Protein AF-A0A2H5VIB3-F1 (afdb_monomer_lite)

Sequence (65 aa):
MMIEPTETVSKEELDHFADALIKVAEEMRENPQILKEAPHAVPVYGASVRRLDEVRAAKEPILRG

Radius of gyration: 16.57 Å; chains: 1; bounding box: 45×24×40 Å

Foldseek 3Di:
DDDDDDPPDDPVNVVVVVVVVVVVVVCCVPPVVPVVFPPPADDDPNDGDTDDDPVCCVVPPDDDD

Structure (mmCIF, N/CA/C/O backbone):
data_AF-A0A2H5VIB3-F1
#
_entry.id   AF-A0A2H5VIB3-F1
#
loop_
_atom_site.group_PDB
_atom_site.id
_atom_site.type_symbol
_atom_site.label_atom_id
_atom_site.label_alt_id
_atom_site.label_comp_id
_atom_site.label_asym_id
_atom_site.label_entity_id
_atom_site.label_seq_id
_atom_site.pdbx_PDB_ins_code
_atom_site.Cartn_x
_atom_site.Cartn_y
_atom_site.Cartn_z
_atom_site.occupancy
_atom_site.B_iso_or_equiv
_atom_site.auth_seq_id
_atom_site.auth_comp_id
_atom_site.auth_asym_id
_atom_site.auth_atom_id
_atom_site.pdbx_PDB_model_num
ATOM 1 N N . MET A 1 1 ? -1.832 -12.971 -0.116 1.00 75.88 1 MET A N 1
ATOM 2 C CA . MET A 1 1 ? -0.959 -11.798 0.092 1.00 75.88 1 MET A CA 1
ATOM 3 C C . MET A 1 1 ? -0.308 -11.960 1.453 1.00 75.88 1 MET A C 1
ATOM 5 O O . MET A 1 1 ? -1.016 -12.348 2.372 1.00 75.88 1 MET A O 1
ATOM 9 N N . MET A 1 2 ? 1.003 -11.757 1.558 1.00 89.62 2 MET A N 1
ATOM 10 C CA . MET A 1 2 ? 1.728 -11.797 2.833 1.00 89.62 2 MET A CA 1
ATOM 11 C C . MET A 1 2 ? 1.941 -10.354 3.298 1.00 89.62 2 MET A C 1
ATOM 13 O O . MET A 1 2 ? 2.389 -9.536 2.498 1.00 89.62 2 MET A O 1
ATOM 17 N N . ILE A 1 3 ? 1.561 -10.043 4.538 1.00 91.12 3 ILE A N 1
ATOM 18 C CA . ILE A 1 3 ? 1.745 -8.728 5.167 1.00 91.12 3 ILE A CA 1
ATOM 19 C C . ILE A 1 3 ? 2.483 -8.971 6.484 1.00 91.12 3 ILE A C 1
ATOM 21 O O . ILE A 1 3 ? 1.988 -9.724 7.320 1.00 91.12 3 ILE A O 1
ATOM 25 N N . GLU A 1 4 ? 3.642 -8.343 6.657 1.00 93.44 4 GLU A N 1
ATOM 26 C CA . GLU A 1 4 ? 4.462 -8.425 7.870 1.00 93.44 4 GLU A CA 1
ATOM 27 C C . GLU A 1 4 ? 4.828 -6.998 8.306 1.00 93.44 4 GLU A C 1
ATOM 29 O O . GLU A 1 4 ? 5.793 -6.427 7.795 1.00 93.44 4 GLU A O 1
ATOM 34 N N . PRO A 1 5 ? 4.023 -6.363 9.174 1.00 87.50 5 PRO A N 1
ATOM 35 C CA . PRO A 1 5 ? 4.400 -5.084 9.750 1.00 87.50 5 PRO A CA 1
ATOM 36 C C . PRO A 1 5 ? 5.476 -5.304 10.818 1.00 87.50 5 PRO A C 1
ATOM 38 O O . PRO A 1 5 ? 5.371 -6.225 11.629 1.00 87.50 5 PRO A O 1
ATOM 41 N N . THR A 1 6 ? 6.500 -4.454 10.832 1.00 91.88 6 THR A N 1
ATOM 42 C CA . THR A 1 6 ? 7.484 -4.437 11.919 1.00 91.88 6 THR A CA 1
ATOM 43 C C . THR A 1 6 ? 6.881 -3.797 13.167 1.00 91.88 6 THR A C 1
ATOM 45 O O . THR A 1 6 ? 5.887 -3.070 13.111 1.00 91.88 6 THR A O 1
ATOM 48 N N . GLU A 1 7 ? 7.514 -4.022 14.311 1.00 91.31 7 GLU A N 1
ATOM 49 C CA . GLU A 1 7 ? 7.109 -3.492 15.614 1.00 91.31 7 GLU A CA 1
ATOM 50 C C . GLU A 1 7 ? 7.102 -1.956 15.690 1.00 91.31 7 GLU A C 1
ATOM 52 O O . GLU A 1 7 ? 6.521 -1.382 16.607 1.00 91.31 7 GLU A O 1
ATOM 57 N N . THR A 1 8 ? 7.755 -1.288 14.737 1.00 94.94 8 THR A N 1
ATOM 58 C CA . THR A 1 8 ? 7.863 0.173 14.664 1.00 94.94 8 THR A CA 1
ATOM 59 C C . THR A 1 8 ? 6.675 0.846 13.983 1.00 94.94 8 THR A C 1
ATOM 61 O O . THR A 1 8 ? 6.583 2.069 14.032 1.00 94.94 8 THR A O 1
ATOM 64 N N . VAL A 1 9 ? 5.805 0.087 13.312 1.00 94.19 9 VAL A N 1
ATOM 65 C CA . VAL A 1 9 ? 4.645 0.639 12.601 1.00 94.19 9 VAL A CA 1
ATOM 66 C C . VAL A 1 9 ? 3.542 0.965 13.606 1.00 94.19 9 VAL A C 1
ATOM 68 O O . VAL A 1 9 ? 3.145 0.121 14.411 1.00 94.19 9 VAL A O 1
ATOM 71 N N . SER A 1 10 ? 3.042 2.198 13.563 1.00 96.50 10 SER A N 1
ATOM 72 C CA . SER A 1 10 ? 1.959 2.652 14.439 1.00 96.50 10 SER A CA 1
ATOM 73 C C . SER A 1 10 ? 0.609 2.033 14.061 1.00 96.50 10 SER A C 1
ATOM 75 O O . SER A 1 10 ? 0.403 1.554 12.943 1.00 96.50 10 SER A O 1
ATOM 77 N N . LYS A 1 11 ? -0.356 2.068 14.988 1.00 94.88 11 LYS A N 1
ATOM 78 C CA . LYS A 1 11 ? -1.721 1.608 14.700 1.00 94.88 11 LYS A CA 1
ATOM 79 C C . LYS A 1 11 ? -2.343 2.436 13.573 1.00 94.88 11 LYS A C 1
ATOM 81 O O . LYS A 1 11 ? -2.998 1.878 12.701 1.00 94.88 11 LYS A O 1
ATOM 86 N N . GLU A 1 12 ? -2.112 3.742 13.581 1.00 96.88 12 GLU A N 1
ATOM 87 C CA . GLU A 1 12 ? -2.632 4.680 12.591 1.00 96.88 12 GLU A CA 1
ATOM 88 C C . GLU A 1 12 ? -2.123 4.351 11.180 1.00 96.88 12 GLU A C 1
ATOM 90 O O . GLU A 1 12 ? -2.888 4.379 10.219 1.00 96.88 12 GLU A O 1
ATOM 95 N N . GLU A 1 13 ? -0.850 3.971 11.043 1.00 95.88 13 GLU A N 1
ATOM 96 C CA . GLU A 1 13 ? -0.292 3.519 9.763 1.00 95.88 13 GLU A CA 1
ATOM 97 C C . GLU A 1 13 ? -0.918 2.200 9.286 1.00 95.88 13 GLU A C 1
ATOM 99 O O . GLU A 1 13 ? -1.189 2.047 8.092 1.00 95.88 13 GLU A O 1
ATOM 104 N N . LEU A 1 14 ? -1.190 1.263 10.201 1.00 95.62 14 LEU A N 1
ATOM 105 C CA . LEU A 1 14 ? -1.879 0.010 9.876 1.00 95.62 14 LEU A CA 1
ATOM 106 C C . LEU A 1 14 ? -3.336 0.241 9.465 1.00 95.62 14 LEU A C 1
ATOM 108 O O . LEU A 1 14 ? -3.794 -0.378 8.503 1.00 95.62 14 LEU A O 1
ATOM 112 N N . ASP A 1 15 ? -4.045 1.133 10.158 1.00 97.12 15 ASP A N 1
ATOM 113 C CA . ASP A 1 15 ? -5.420 1.509 9.820 1.00 97.12 15 ASP A CA 1
ATOM 114 C C . ASP A 1 15 ? -5.459 2.143 8.421 1.00 97.12 15 ASP A C 1
ATOM 116 O O . ASP A 1 15 ? -6.232 1.712 7.568 1.00 97.12 15 ASP A O 1
ATOM 120 N N . HIS A 1 16 ? -4.548 3.078 8.127 1.00 96.94 16 HIS A N 1
ATOM 121 C CA . HIS A 1 16 ? -4.444 3.681 6.795 1.00 96.94 16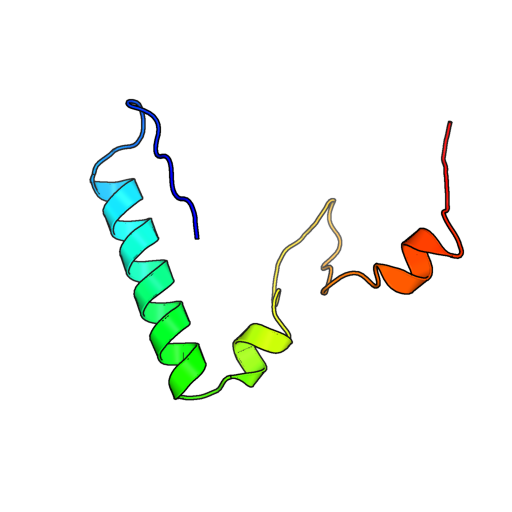 HIS A CA 1
ATOM 122 C C . HIS A 1 16 ? -4.142 2.652 5.699 1.00 96.94 16 HIS A C 1
ATOM 124 O O . HIS A 1 16 ? -4.690 2.735 4.595 1.00 96.94 16 HIS A O 1
ATOM 130 N N . PHE A 1 17 ? -3.281 1.671 5.977 1.00 95.25 17 PHE A N 1
ATOM 131 C CA . PHE A 1 17 ? -3.019 0.582 5.040 1.00 95.25 17 PHE A CA 1
ATOM 132 C C . PHE A 1 17 ? -4.266 -0.285 4.810 1.00 95.25 17 PHE A C 1
ATOM 134 O O . PHE A 1 17 ? -4.572 -0.630 3.666 1.00 95.25 17 PHE A O 1
ATOM 141 N N . ALA A 1 18 ? -5.016 -0.604 5.868 1.00 96.38 18 ALA A N 1
ATOM 142 C CA . ALA A 1 18 ? -6.264 -1.357 5.767 1.00 96.38 18 ALA A CA 1
ATOM 143 C C . ALA A 1 18 ? -7.330 -0.598 4.960 1.00 96.38 18 ALA A C 1
ATOM 145 O O . ALA A 1 18 ? -7.933 -1.181 4.055 1.00 96.38 18 ALA A O 1
ATOM 146 N N . ASP A 1 19 ? -7.501 0.699 5.213 1.00 97.81 19 ASP A N 1
ATOM 147 C CA . ASP A 1 19 ? -8.431 1.560 4.475 1.00 97.81 19 ASP A CA 1
ATOM 148 C C . ASP A 1 19 ? -8.082 1.612 2.983 1.00 97.81 19 ASP A C 1
ATOM 150 O O . ASP A 1 19 ? -8.959 1.500 2.120 1.00 97.81 19 ASP A O 1
ATOM 154 N N . ALA A 1 20 ? -6.790 1.697 2.653 1.00 95.62 20 ALA A N 1
ATOM 155 C CA . ALA A 1 20 ? -6.332 1.632 1.270 1.00 95.62 20 ALA A CA 1
ATOM 156 C C . ALA A 1 20 ? -6.691 0.289 0.605 1.00 95.62 20 ALA A C 1
ATOM 158 O O . ALA A 1 20 ? -7.134 0.276 -0.545 1.00 95.62 20 ALA A O 1
ATOM 159 N N . LEU A 1 21 ? -6.551 -0.839 1.311 1.00 96.06 21 LEU A N 1
ATOM 160 C CA . LEU A 1 21 ? -6.934 -2.158 0.789 1.00 96.06 21 LEU A CA 1
ATOM 161 C C . LEU A 1 21 ? -8.448 -2.304 0.597 1.00 96.06 21 LEU A C 1
ATOM 163 O O . LEU A 1 21 ? -8.876 -2.907 -0.391 1.00 96.06 21 LEU A O 1
ATOM 167 N N . ILE A 1 22 ? -9.256 -1.753 1.507 1.00 97.44 22 ILE A N 1
ATOM 168 C CA . ILE A 1 22 ? -10.720 -1.728 1.376 1.00 97.44 22 ILE A CA 1
ATOM 169 C C . ILE A 1 22 ? -11.106 -0.953 0.119 1.00 97.44 22 ILE A C 1
ATOM 171 O O . ILE A 1 22 ? -11.838 -1.481 -0.720 1.00 97.44 22 ILE A O 1
ATOM 175 N N . LYS A 1 23 ? -10.524 0.233 -0.070 1.00 95.81 23 LYS A N 1
ATOM 176 C CA . LYS A 1 23 ? -10.753 1.053 -1.259 1.00 95.81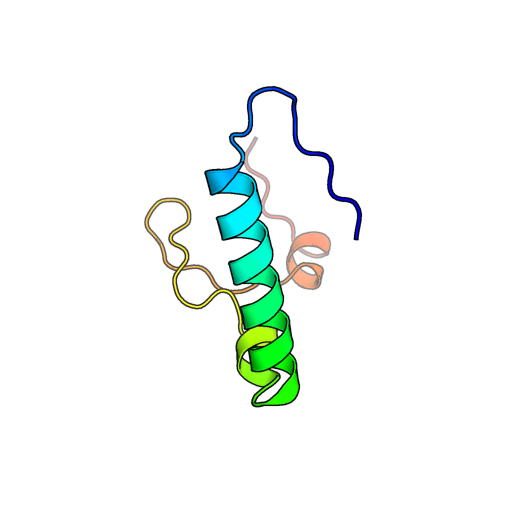 23 LYS A CA 1
ATOM 177 C C . LYS A 1 23 ? -10.357 0.330 -2.547 1.00 95.81 23 LYS A C 1
ATOM 179 O O . LYS A 1 23 ? -11.123 0.323 -3.504 1.00 95.81 23 LYS A O 1
ATOM 184 N N . VAL A 1 24 ? -9.208 -0.350 -2.569 1.00 94.00 24 VAL A N 1
ATOM 185 C CA . VAL A 1 24 ? -8.802 -1.182 -3.718 1.00 94.00 24 VAL A CA 1
ATOM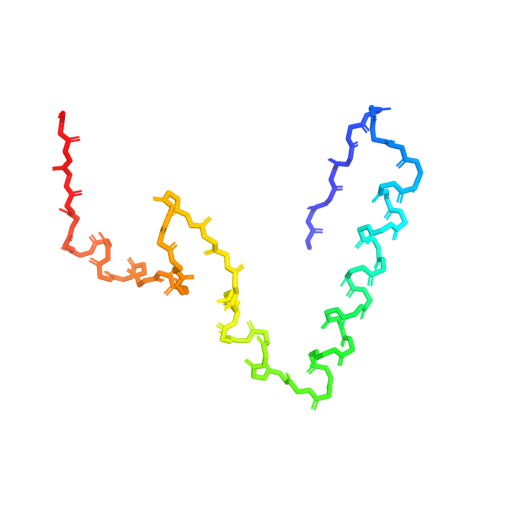 186 C C . VAL A 1 24 ? -9.830 -2.286 -3.989 1.00 94.00 24 VAL A C 1
ATOM 188 O O . VAL A 1 24 ? -10.155 -2.562 -5.144 1.00 94.00 24 VAL A O 1
ATOM 191 N N . ALA A 1 25 ? -10.371 -2.925 -2.950 1.00 95.38 25 ALA A N 1
ATOM 192 C CA . ALA A 1 25 ? -11.395 -3.953 -3.115 1.00 95.38 25 ALA A CA 1
ATOM 193 C C . ALA A 1 25 ? -12.723 -3.389 -3.652 1.00 95.38 25 ALA A C 1
ATOM 195 O O . ALA A 1 25 ? -13.401 -4.068 -4.422 1.00 95.38 25 ALA A O 1
ATOM 196 N N . GLU A 1 26 ? -13.100 -2.173 -3.265 1.00 96.81 26 GLU A N 1
ATOM 197 C CA . GLU A 1 26 ? -14.262 -1.455 -3.803 1.00 96.81 26 GLU A CA 1
ATOM 198 C C . GLU A 1 26 ? -14.047 -1.072 -5.270 1.00 96.81 26 GLU A C 1
ATOM 200 O O . GLU A 1 26 ? -14.847 -1.458 -6.122 1.00 96.81 26 GLU A O 1
ATOM 205 N N . GLU A 1 27 ? -12.913 -0.446 -5.594 1.00 95.00 27 GLU A N 1
ATOM 206 C CA . GLU A 1 27 ? -12.536 -0.081 -6.966 1.00 95.00 27 GLU A CA 1
ATOM 207 C C . GLU A 1 27 ? -12.500 -1.304 -7.891 1.00 95.00 27 GLU A C 1
ATOM 209 O O . GLU A 1 27 ? -12.968 -1.236 -9.026 1.00 95.00 27 GLU A O 1
ATOM 214 N N . MET A 1 28 ? -12.018 -2.456 -7.407 1.00 94.06 28 MET A N 1
ATOM 215 C CA . MET A 1 28 ? -12.066 -3.717 -8.155 1.00 94.06 28 MET A CA 1
ATOM 216 C C . MET A 1 28 ? -13.504 -4.122 -8.504 1.00 94.06 28 MET A C 1
ATOM 218 O O . MET A 1 28 ? -13.741 -4.630 -9.598 1.00 94.06 28 MET A O 1
ATOM 222 N N . ARG A 1 29 ? -14.455 -3.960 -7.576 1.00 95.00 29 ARG A N 1
ATOM 223 C CA . ARG A 1 29 ? -15.855 -4.364 -7.786 1.00 95.00 29 ARG A CA 1
ATOM 224 C C . ARG A 1 29 ? -16.583 -3.402 -8.716 1.00 95.00 29 ARG A C 1
ATOM 226 O O . ARG A 1 29 ? -17.366 -3.856 -9.545 1.00 95.00 29 ARG A O 1
ATOM 233 N N . GLU A 1 30 ? -16.329 -2.107 -8.578 1.00 97.19 30 GLU A N 1
ATOM 234 C CA . GLU A 1 30 ? -17.028 -1.063 -9.330 1.00 97.19 30 GLU A CA 1
ATOM 235 C C . GLU A 1 30 ? -16.422 -0.834 -10.718 1.00 97.19 30 GLU A C 1
ATOM 237 O O . GLU A 1 30 ? -17.147 -0.764 -11.711 1.00 97.19 30 GLU A O 1
ATOM 242 N N . ASN A 1 31 ? -15.094 -0.735 -10.808 1.00 94.75 31 ASN A N 1
ATOM 243 C CA . ASN A 1 31 ? -14.383 -0.495 -12.058 1.00 94.75 31 ASN A CA 1
ATOM 244 C C . ASN A 1 31 ? -12.982 -1.148 -12.067 1.00 94.75 31 ASN A C 1
ATOM 246 O O . ASN A 1 31 ? -11.966 -0.477 -11.843 1.00 94.75 31 ASN A O 1
ATOM 250 N N . PRO A 1 32 ? -12.891 -2.439 -12.442 1.00 93.81 32 PRO A N 1
ATOM 251 C CA . PRO A 1 32 ? -11.629 -3.177 -12.466 1.00 93.81 32 PRO A CA 1
ATOM 252 C C . PRO A 1 32 ? -10.526 -2.559 -13.341 1.00 93.81 32 PRO A C 1
ATOM 254 O O . PRO A 1 32 ? -9.352 -2.888 -13.160 1.00 93.81 32 PRO A O 1
ATOM 257 N N . GLN A 1 33 ? -10.871 -1.714 -14.324 1.00 93.06 33 GLN A N 1
ATOM 258 C CA . GLN A 1 33 ? -9.877 -1.133 -15.237 1.00 93.06 33 GLN A CA 1
ATOM 259 C C . GLN A 1 33 ? -8.932 -0.173 -14.520 1.00 93.06 33 GLN A C 1
ATOM 261 O O . GLN A 1 33 ? -7.743 -0.151 -14.834 1.00 93.06 33 GLN A O 1
ATOM 266 N N . ILE A 1 34 ? -9.418 0.519 -13.484 1.00 90.56 34 ILE A N 1
ATOM 267 C CA . ILE A 1 34 ? -8.594 1.408 -12.659 1.00 90.56 34 ILE A CA 1
ATOM 268 C C . ILE A 1 34 ? -7.401 0.636 -12.078 1.00 90.56 34 ILE A C 1
ATOM 270 O O . ILE A 1 34 ? -6.275 1.125 -12.120 1.00 90.56 34 ILE A O 1
ATOM 274 N N . LEU A 1 35 ? -7.592 -0.601 -11.620 1.00 90.25 35 LEU A N 1
ATOM 275 C CA . LEU A 1 35 ? -6.498 -1.400 -11.056 1.00 90.25 35 LEU A CA 1
ATOM 276 C C . LEU A 1 35 ? -5.588 -2.026 -12.120 1.00 90.25 35 LEU A C 1
ATOM 278 O O . LEU A 1 35 ? -4.391 -2.206 -11.886 1.00 90.25 35 LEU A O 1
ATOM 282 N N . LYS A 1 36 ? -6.129 -2.358 -13.297 1.00 88.38 36 LYS A N 1
ATOM 283 C CA . LYS A 1 36 ? -5.344 -2.924 -14.409 1.00 88.38 36 LYS A CA 1
ATOM 284 C C . LYS A 1 36 ? -4.392 -1.903 -15.022 1.00 88.38 36 LYS A C 1
ATOM 286 O O . LYS A 1 36 ? -3.278 -2.262 -15.398 1.00 88.38 36 LYS A O 1
ATOM 291 N N . GLU A 1 37 ? -4.826 -0.651 -15.095 1.00 87.88 37 GLU A N 1
ATOM 292 C CA . GLU A 1 37 ? -4.060 0.459 -15.665 1.00 87.88 37 GLU A CA 1
ATOM 293 C C . GLU A 1 37 ? -3.157 1.157 -14.638 1.00 87.88 37 GLU A C 1
ATOM 295 O O . GLU A 1 37 ? -2.287 1.948 -15.011 1.00 87.88 37 GLU A O 1
ATOM 300 N N . ALA A 1 38 ? -3.314 0.836 -13.349 1.00 86.06 38 ALA A N 1
ATOM 301 C CA . ALA A 1 38 ? -2.427 1.318 -12.302 1.00 86.06 38 ALA A CA 1
ATOM 302 C C . ALA A 1 38 ? -0.956 0.918 -12.579 1.00 86.06 38 ALA A C 1
ATOM 304 O O . ALA A 1 38 ? -0.687 -0.195 -13.059 1.00 86.06 38 ALA A O 1
ATOM 305 N N . PRO A 1 39 ? 0.026 1.772 -12.225 1.00 86.69 39 PRO A N 1
ATOM 306 C CA . PRO A 1 39 ? -0.107 3.025 -11.470 1.00 86.69 39 PRO A CA 1
ATOM 307 C C . PRO A 1 39 ? -0.501 4.256 -12.310 1.00 86.69 39 PRO A C 1
ATOM 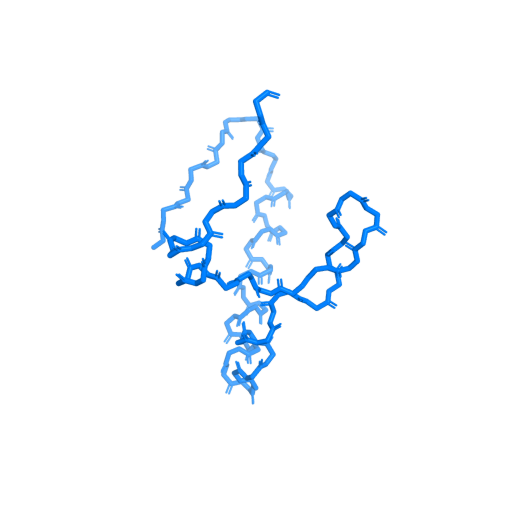309 O O . PRO A 1 39 ? -0.015 4.464 -13.424 1.00 86.69 39 PRO A O 1
ATOM 312 N N . HIS A 1 40 ? -1.323 5.137 -11.725 1.00 82.06 40 HIS A N 1
ATOM 313 C CA . HIS A 1 40 ? -1.868 6.323 -12.409 1.00 82.06 40 HIS A CA 1
ATOM 314 C C . HIS A 1 40 ? -1.019 7.590 -12.274 1.00 82.06 40 HIS A C 1
ATOM 316 O O . HIS A 1 40 ? -0.980 8.389 -13.211 1.00 82.06 40 HIS A O 1
ATOM 322 N N . ALA A 1 41 ? -0.299 7.757 -11.162 1.00 71.88 41 ALA A N 1
ATOM 323 C CA . ALA A 1 41 ? 0.476 8.966 -10.872 1.00 71.88 41 ALA A CA 1
ATOM 324 C C . ALA A 1 41 ? 1.666 8.684 -9.936 1.00 71.88 41 ALA A C 1
ATOM 326 O O . ALA A 1 41 ? 1.760 9.252 -8.852 1.00 71.88 41 ALA A O 1
ATOM 327 N N . VAL A 1 42 ? 2.575 7.788 -10.337 1.00 61.72 42 VAL A N 1
ATOM 328 C CA . VAL A 1 42 ? 3.796 7.499 -9.566 1.00 61.72 42 VAL A CA 1
ATOM 329 C C . VAL A 1 42 ? 5.008 8.031 -10.340 1.00 61.72 42 VAL A C 1
ATOM 331 O O . VAL A 1 42 ? 5.327 7.496 -11.406 1.00 61.72 42 VAL A O 1
ATOM 334 N N . PRO A 1 43 ? 5.664 9.108 -9.870 1.00 55.88 43 PRO A N 1
ATOM 335 C CA 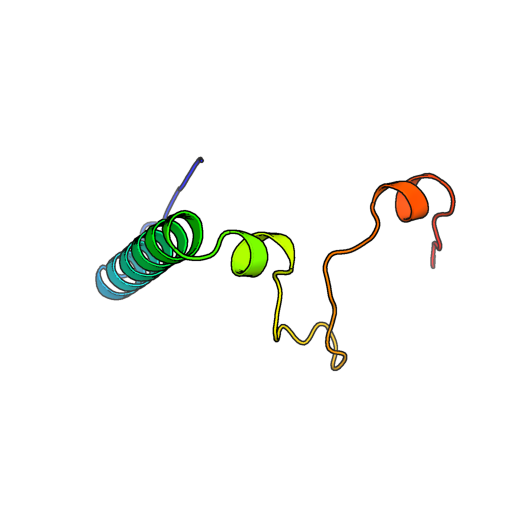. PRO A 1 43 ? 6.931 9.541 -10.432 1.00 55.88 43 PRO A CA 1
ATOM 336 C C . PRO A 1 43 ? 8.046 8.615 -9.938 1.00 55.88 43 PRO A C 1
ATOM 338 O O . PRO A 1 43 ? 8.262 8.473 -8.737 1.00 55.88 43 PRO A O 1
ATOM 341 N N . VAL A 1 44 ? 8.786 8.011 -10.863 1.00 56.56 44 VAL A N 1
ATOM 342 C CA . VAL A 1 44 ? 10.025 7.282 -10.561 1.00 56.56 44 VAL A CA 1
ATOM 343 C C . VAL A 1 44 ? 11.161 8.075 -11.205 1.00 56.56 44 VAL A C 1
ATOM 345 O O . VAL A 1 44 ? 11.168 8.279 -12.416 1.00 56.56 44 VAL A O 1
ATOM 348 N N . TYR A 1 45 ? 12.072 8.614 -10.388 1.00 54.41 45 TYR A N 1
ATOM 349 C CA . TYR A 1 45 ? 13.177 9.494 -10.816 1.00 54.41 45 TYR A CA 1
ATOM 350 C C . TYR A 1 45 ? 12.764 10.733 -11.647 1.00 54.41 45 TYR A C 1
ATOM 352 O O . TYR A 1 45 ? 13.512 11.184 -12.509 1.00 54.41 45 TYR A O 1
ATOM 360 N N . GLY A 1 46 ? 11.580 11.305 -11.391 1.00 55.97 46 GLY A N 1
ATOM 361 C CA . GLY A 1 46 ? 11.112 12.539 -12.048 1.00 55.97 46 GLY A CA 1
ATOM 362 C C . GLY A 1 46 ? 10.320 12.344 -13.347 1.00 55.97 46 GLY A C 1
ATOM 363 O O . GLY A 1 46 ? 9.869 13.328 -13.926 1.00 55.97 46 GLY A O 1
ATOM 364 N N . ALA A 1 47 ? 10.088 11.103 -13.781 1.00 53.31 47 ALA A N 1
ATOM 365 C CA . ALA A 1 47 ? 9.194 10.784 -14.893 1.00 53.31 47 ALA A CA 1
ATOM 366 C C . ALA A 1 47 ? 7.978 9.994 -14.392 1.00 53.31 47 ALA A C 1
ATOM 368 O O . ALA A 1 47 ? 8.110 9.107 -13.548 1.00 53.31 47 ALA A O 1
ATOM 369 N N . SER A 1 48 ? 6.785 10.303 -14.905 1.00 60.94 48 SER A N 1
ATOM 370 C CA . SER A 1 48 ? 5.594 9.480 -14.676 1.00 60.94 48 SER A CA 1
ATOM 371 C C . SER A 1 48 ? 5.748 8.153 -15.420 1.00 60.94 48 SER A C 1
ATOM 373 O O . SER A 1 48 ? 5.905 8.149 -16.641 1.00 60.94 48 SER A O 1
ATOM 375 N N . VAL A 1 49 ? 5.701 7.032 -14.699 1.00 68.50 49 VAL A N 1
ATOM 376 C CA . VAL A 1 49 ? 5.894 5.690 -15.274 1.00 68.50 49 VAL A CA 1
ATOM 377 C C . VAL A 1 49 ? 4.612 4.863 -15.125 1.00 68.50 49 VAL A C 1
ATOM 379 O O . VAL A 1 49 ? 3.952 4.898 -14.088 1.00 68.50 49 VAL A O 1
ATOM 382 N N . ARG A 1 50 ? 4.242 4.136 -16.186 1.00 73.75 50 ARG A N 1
ATOM 383 C CA . ARG A 1 50 ? 3.165 3.125 -16.209 1.00 73.75 50 ARG A CA 1
ATOM 384 C C . ARG A 1 50 ? 3.758 1.728 -15.980 1.00 73.75 50 ARG A C 1
ATOM 386 O O . ARG A 1 50 ? 4.974 1.572 -15.950 1.00 73.75 50 ARG A O 1
ATOM 393 N N . ARG A 1 51 ? 2.910 0.705 -15.831 1.00 78.50 51 ARG A N 1
ATOM 394 C CA . ARG A 1 51 ? 3.349 -0.694 -15.674 1.00 78.50 51 ARG A CA 1
ATOM 395 C C . ARG A 1 51 ? 4.387 -1.074 -16.743 1.00 78.50 51 ARG A C 1
ATOM 397 O O . ARG A 1 51 ? 4.174 -0.827 -17.928 1.00 78.50 51 ARG A O 1
ATOM 404 N N . LEU A 1 52 ? 5.513 -1.634 -16.302 1.00 82.62 52 LEU A N 1
ATOM 405 C CA . LEU A 1 52 ? 6.644 -1.980 -17.162 1.00 82.62 52 LEU A CA 1
ATOM 406 C C . LEU A 1 52 ? 6.364 -3.255 -17.970 1.00 82.62 52 LEU A C 1
ATOM 408 O O . LEU A 1 52 ? 5.684 -4.163 -17.498 1.00 82.62 52 LEU A O 1
ATOM 412 N N . ASP A 1 53 ? 6.915 -3.323 -19.184 1.00 85.50 53 ASP A N 1
ATOM 413 C CA . ASP A 1 53 ? 6.864 -4.519 -20.030 1.00 85.50 53 ASP A CA 1
ATOM 414 C C . ASP A 1 53 ? 8.003 -5.479 -19.656 1.00 85.50 53 ASP A C 1
ATOM 416 O O . ASP A 1 53 ? 9.136 -5.360 -20.135 1.00 85.50 53 ASP A O 1
ATOM 420 N N . GLU A 1 54 ? 7.694 -6.421 -18.766 1.00 85.75 54 GLU A N 1
ATOM 421 C CA . GLU A 1 54 ? 8.639 -7.429 -18.273 1.00 85.75 54 GLU A CA 1
ATOM 422 C C . GLU A 1 54 ? 9.104 -8.393 -19.374 1.00 85.75 54 GLU A C 1
ATOM 424 O O . GLU A 1 54 ? 10.260 -8.818 -19.373 1.00 85.75 54 GLU A O 1
ATOM 429 N N . VAL A 1 55 ? 8.243 -8.708 -20.351 1.00 89.25 55 VAL A N 1
ATOM 430 C CA . VAL A 1 55 ? 8.586 -9.631 -21.447 1.00 89.25 55 VAL A CA 1
ATOM 431 C C . VAL A 1 55 ? 9.663 -9.015 -22.323 1.00 89.25 55 VAL A C 1
ATOM 433 O O . VAL A 1 55 ? 10.645 -9.681 -22.660 1.00 89.25 55 VAL A O 1
ATOM 436 N N . ARG A 1 56 ? 9.500 -7.740 -22.681 1.00 88.38 56 ARG A N 1
ATOM 437 C CA . ARG A 1 56 ? 10.511 -7.020 -23.449 1.00 88.38 56 ARG A CA 1
ATOM 438 C C . ARG A 1 56 ? 11.790 -6.841 -22.642 1.00 88.38 56 ARG A C 1
ATOM 440 O O . ARG A 1 56 ? 12.860 -7.088 -23.180 1.00 88.38 56 ARG A O 1
ATOM 447 N N . ALA A 1 57 ? 11.694 -6.482 -21.361 1.00 88.56 57 ALA A N 1
ATOM 448 C CA . ALA A 1 57 ? 12.871 -6.319 -20.506 1.00 88.56 57 ALA A CA 1
ATOM 449 C C . ALA A 1 57 ? 13.698 -7.613 -20.383 1.00 88.56 57 ALA A C 1
ATOM 451 O O . ALA A 1 57 ? 14.925 -7.555 -20.384 1.00 88.56 57 ALA A O 1
ATOM 452 N N . ALA A 1 58 ? 13.041 -8.777 -20.329 1.00 90.38 58 ALA A N 1
ATOM 453 C CA . ALA A 1 58 ? 13.715 -10.072 -20.288 1.00 90.38 58 ALA A CA 1
ATOM 454 C C . ALA A 1 58 ? 14.344 -10.471 -21.637 1.00 90.38 58 ALA A C 1
ATOM 456 O O . ALA A 1 58 ? 15.389 -11.121 -21.655 1.00 90.38 58 ALA A O 1
ATOM 457 N N . LYS A 1 59 ? 13.717 -10.104 -22.763 1.00 92.12 59 LYS A N 1
ATOM 458 C CA . LYS A 1 59 ? 14.204 -10.435 -24.116 1.00 92.12 59 LYS A CA 1
ATOM 459 C C . LYS A 1 59 ? 15.283 -9.479 -24.626 1.00 92.12 59 LYS A C 1
ATOM 461 O O . LYS A 1 59 ? 16.167 -9.908 -25.361 1.00 92.12 59 LYS A O 1
ATOM 466 N N . GLU A 1 60 ? 15.208 -8.208 -24.247 1.00 93.50 60 GLU A N 1
ATOM 467 C CA . GLU A 1 60 ? 16.061 -7.117 -24.733 1.00 93.50 60 GLU A CA 1
ATOM 468 C C . GLU A 1 60 ? 16.567 -6.252 -23.558 1.00 93.50 60 GLU A C 1
ATOM 470 O O . GLU A 1 60 ? 16.194 -5.081 -23.426 1.00 93.50 60 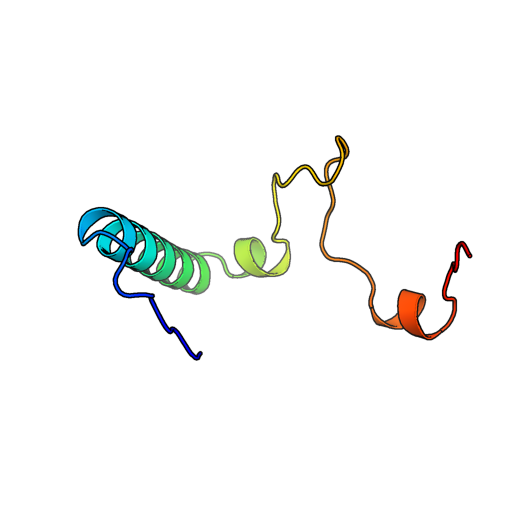GLU A O 1
ATOM 475 N N . PRO A 1 61 ? 17.395 -6.807 -22.653 1.00 88.06 61 PRO A N 1
ATOM 476 C CA . PRO A 1 61 ? 17.850 -6.080 -21.475 1.00 88.06 61 PRO A CA 1
ATOM 477 C C . PRO A 1 61 ? 18.842 -4.965 -21.843 1.00 88.06 61 PRO A C 1
ATOM 479 O O . PRO A 1 61 ? 19.871 -5.205 -22.474 1.00 88.06 61 PRO A O 1
ATOM 482 N N . ILE A 1 62 ? 18.572 -3.738 -21.385 1.00 85.06 62 ILE A N 1
ATOM 483 C CA . ILE A 1 62 ? 19.520 -2.617 -21.455 1.00 85.06 62 ILE A CA 1
ATOM 484 C C . ILE A 1 62 ? 20.305 -2.580 -20.143 1.00 85.06 62 ILE A C 1
ATOM 486 O O . ILE A 1 62 ? 19.815 -2.084 -19.129 1.00 85.06 62 ILE A O 1
ATOM 490 N N . LEU A 1 63 ? 21.527 -3.108 -20.163 1.00 85.75 63 LEU A N 1
ATOM 491 C CA . LEU A 1 63 ? 22.421 -3.126 -19.006 1.00 85.75 63 LEU A CA 1
ATOM 492 C C . LEU A 1 63 ? 23.393 -1.943 -19.075 1.00 85.75 63 LEU A C 1
ATOM 494 O O . LEU A 1 63 ? 23.982 -1.672 -20.122 1.00 85.75 63 LEU A O 1
ATOM 498 N N . ARG A 1 64 ? 23.576 -1.241 -17.955 1.00 76.06 64 ARG A N 1
ATOM 499 C CA . ARG A 1 64 ? 24.681 -0.295 -17.756 1.00 76.06 64 ARG A CA 1
ATOM 500 C C . ARG A 1 64 ? 25.572 -0.876 -16.661 1.00 76.06 64 ARG A C 1
ATOM 502 O O . ARG A 1 64 ? 25.073 -1.121 -15.566 1.00 76.06 64 ARG A O 1
ATOM 509 N N . GLY A 1 65 ? 26.819 -1.183 -17.018 1.00 60.69 65 GLY A N 1
ATOM 510 C CA . GLY A 1 65 ? 27.863 -1.610 -16.081 1.00 60.69 65 GLY A CA 1
ATOM 511 C C . GLY A 1 65 ? 28.488 -0.438 -15.346 1.00 60.69 65 GLY A C 1
ATOM 512 O O . GLY A 1 65 ? 28.347 0.703 -15.843 1.00 60.69 65 GLY A O 1
#

pLDDT: mean 86.19, std 12.61, range [53.31, 97.81]

Secondary structure (DSSP, 8-state):
------TT--HHHHHHHHHHHHHHHHHHHH-HHHHHH--SS-EETTEE-PPP-HHHHHHS-----